Protein AF-A0A7Y4TF46-F1 (afdb_monomer)

Radius of gyration: 17.68 Å; Cα contacts (8 Å, |Δi|>4): 136; chains: 1; bounding box: 36×54×42 Å

Foldseek 3Di:
DDDDDPVNDDPPDDDDDPVVLLVVLLVVQVVQVPDPDADAAECVVPLDQVSVLSSVVSHRHPYYEYQDPVSVVSNVVRTQWYWHPHDDPPDDDIATGGDDDDDDDPDDDPDDDPDDPPD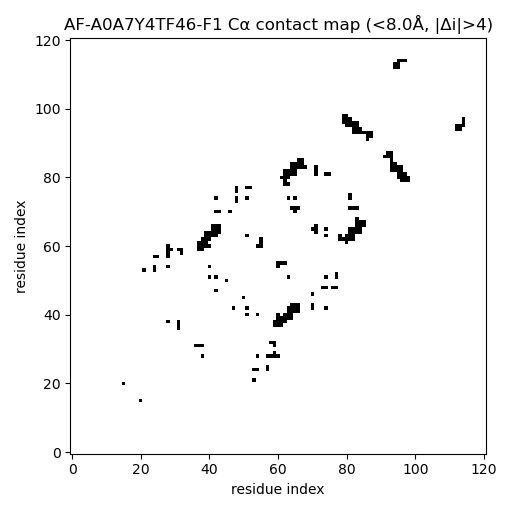DD

Solvent-accessible surface area (backbone atoms only — not comparable to full-atom values): 7805 Å² total; per-residue (Å²): 129,85,86,80,54,81,86,76,53,74,78,91,69,93,82,77,63,62,70,61,48,53,51,52,44,46,52,54,20,58,65,28,63,84,47,98,57,73,39,55,57,57,43,74,79,71,75,42,61,71,60,52,43,51,44,55,71,56,39,43,47,75,37,38,27,18,64,41,69,72,51,41,62,57,43,51,81,70,42,50,41,36,35,31,74,42,79,52,96,72,87,52,76,77,49,52,50,71,61,94,74,91,75,94,72,94,74,85,66,89,91,70,78,75,80,82,85,87,80,86,132

Secondary structure (DSSP, 8-state):
-----GGGSPSS-----HHHHHHHHHHHHHHHSSSSSPB--BGGGT--HHHHHHHHHTSSB--EEESSHHHHHHHTTT-SEEEE-S--SSS---EEEE-S---S-----TT------S---

Sequence (121 aa):
MPTRTRLDVPTPALLVDRAALDRNIARMAAFFATGACRLRPHFKAHKTPEIARRQLAAGSCTGLTCATVGEAEVAAAVCTDILVASGTTAAGAPRTLQGGGTTPDGGVDGLDTFNILDGFN

Structure (mmCIF, N/CA/C/O backbone):
data_AF-A0A7Y4TF46-F1
#
_entry.id   AF-A0A7Y4TF46-F1
#
loop_
_atom_site.group_PDB
_atom_site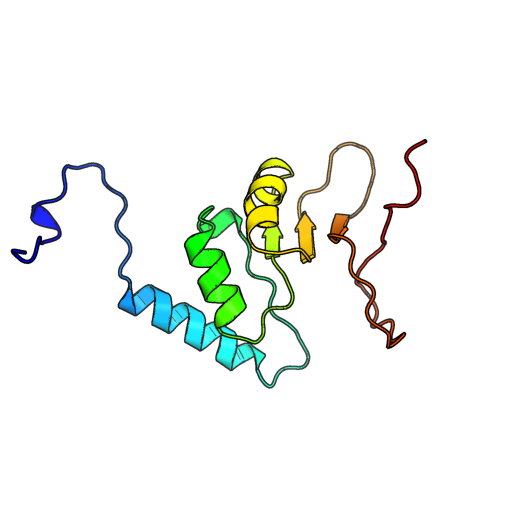.id
_atom_site.type_symbol
_atom_site.label_atom_id
_atom_site.label_alt_id
_atom_site.label_comp_id
_atom_site.label_asym_id
_atom_site.label_entity_id
_atom_site.label_seq_id
_atom_site.pdbx_PDB_ins_code
_atom_site.Cartn_x
_atom_site.Cartn_y
_atom_site.Cartn_z
_atom_site.occupancy
_atom_site.B_iso_or_equiv
_atom_site.auth_seq_id
_atom_site.auth_comp_id
_atom_site.auth_asym_id
_atom_site.auth_atom_id
_atom_site.pdbx_PDB_model_num
ATOM 1 N N . MET A 1 1 ? -5.087 -19.309 -22.590 1.00 51.84 1 MET A N 1
ATOM 2 C CA . MET A 1 1 ? -3.870 -18.467 -22.619 1.00 51.84 1 MET A CA 1
ATOM 3 C C . MET A 1 1 ? -2.743 -19.286 -22.013 1.00 51.84 1 MET A C 1
ATOM 5 O O . MET A 1 1 ? -2.952 -19.774 -20.909 1.00 51.84 1 MET A O 1
ATOM 9 N N . PRO A 1 2 ? -1.626 -19.530 -22.717 1.00 64.25 2 PRO A N 1
ATOM 10 C CA . PRO A 1 2 ? -0.504 -20.264 -22.137 1.00 64.25 2 PRO A CA 1
ATOM 11 C C . PRO A 1 2 ? 0.056 -19.508 -20.924 1.00 64.25 2 PRO A C 1
ATOM 13 O O . PRO A 1 2 ? 0.131 -18.277 -20.932 1.00 64.25 2 PRO A O 1
ATOM 16 N N . THR A 1 3 ? 0.419 -20.242 -19.872 1.00 78.69 3 THR A N 1
ATOM 17 C CA . THR A 1 3 ? 0.998 -19.673 -18.650 1.00 78.69 3 THR A CA 1
ATOM 18 C C . THR A 1 3 ? 2.399 -19.159 -18.954 1.00 78.69 3 THR A C 1
ATOM 20 O O . THR A 1 3 ? 3.327 -19.940 -19.142 1.00 78.69 3 THR A O 1
ATOM 23 N N . ARG A 1 4 ? 2.548 -17.836 -19.017 1.00 84.62 4 ARG A N 1
ATOM 24 C CA . ARG A 1 4 ? 3.842 -17.179 -19.200 1.00 84.62 4 ARG A CA 1
ATOM 25 C C . ARG A 1 4 ? 4.661 -17.287 -17.911 1.00 84.62 4 ARG A C 1
ATOM 27 O O . ARG A 1 4 ? 4.150 -17.008 -16.826 1.00 84.62 4 ARG A O 1
ATOM 34 N N . THR A 1 5 ? 5.918 -17.688 -18.021 1.00 89.75 5 THR A N 1
ATOM 35 C CA . THR A 1 5 ? 6.850 -17.812 -16.897 1.00 89.75 5 THR A CA 1
ATOM 36 C C . THR A 1 5 ? 7.694 -16.548 -16.745 1.00 89.75 5 THR A C 1
ATOM 38 O O . THR A 1 5 ? 7.751 -15.692 -17.630 1.00 89.75 5 THR A O 1
ATOM 41 N N . ARG A 1 6 ? 8.398 -16.419 -15.614 1.00 88.69 6 ARG A N 1
ATOM 42 C CA . ARG A 1 6 ? 9.307 -15.289 -15.370 1.00 88.69 6 ARG A CA 1
ATOM 43 C C . ARG A 1 6 ? 10.420 -15.176 -16.420 1.00 88.69 6 ARG A C 1
ATOM 45 O O . ARG A 1 6 ? 10.859 -14.066 -16.699 1.00 88.69 6 ARG A O 1
ATOM 52 N N . LEU A 1 7 ? 10.864 -16.300 -16.986 1.00 91.44 7 LEU A N 1
ATOM 53 C CA . LEU A 1 7 ? 11.939 -16.339 -17.983 1.00 91.44 7 LEU A CA 1
ATOM 54 C C . LEU A 1 7 ? 11.502 -15.794 -19.345 1.00 91.44 7 LEU A C 1
ATOM 56 O O . LEU A 1 7 ? 12.340 -15.355 -20.122 1.00 91.44 7 LEU A O 1
ATOM 60 N N . ASP A 1 8 ? 10.196 -15.751 -19.604 1.00 93.12 8 ASP A N 1
ATOM 61 C CA . ASP A 1 8 ? 9.659 -15.230 -20.856 1.00 93.12 8 ASP A CA 1
ATOM 62 C C . ASP A 1 8 ? 9.601 -13.695 -20.867 1.00 93.12 8 ASP A C 1
ATOM 64 O O . ASP A 1 8 ? 9.210 -13.101 -21.869 1.00 93.12 8 ASP A O 1
ATOM 68 N N . VAL A 1 9 ? 9.900 -13.016 -19.753 1.00 91.88 9 VAL A N 1
ATOM 69 C CA . VAL A 1 9 ? 9.831 -11.551 -19.645 1.00 91.88 9 VAL A CA 1
ATOM 70 C C . VAL A 1 9 ? 11.149 -10.925 -20.125 1.00 91.88 9 VAL A C 1
ATOM 72 O O . VAL A 1 9 ? 12.191 -11.218 -19.539 1.00 91.88 9 VAL A O 1
ATOM 75 N N . PRO A 1 10 ? 11.128 -10.038 -21.144 1.00 94.19 10 PRO A N 1
ATOM 76 C CA . PRO A 1 10 ? 12.322 -9.323 -21.583 1.00 94.19 10 PRO A CA 1
ATOM 77 C C . PRO A 1 10 ? 12.952 -8.528 -20.439 1.00 94.19 10 PRO A C 1
ATOM 79 O O . PRO A 1 10 ? 12.260 -7.805 -19.725 1.00 94.19 10 PRO A O 1
ATOM 82 N N . THR A 1 11 ? 14.266 -8.652 -20.268 1.00 93.75 11 THR A N 1
ATOM 83 C CA . THR A 1 11 ? 15.022 -7.951 -19.224 1.00 93.75 11 THR A CA 1
ATOM 84 C C . THR A 1 11 ? 15.669 -6.667 -19.760 1.00 93.75 11 THR A C 1
ATOM 86 O O . THR A 1 11 ? 16.147 -6.684 -20.895 1.00 93.75 11 THR A O 1
ATOM 89 N N . PRO A 1 12 ? 15.769 -5.588 -18.955 1.00 92.94 12 PRO A N 1
ATOM 90 C CA . PRO A 1 12 ? 15.433 -5.523 -17.531 1.00 92.94 12 PRO A CA 1
ATOM 91 C C . PRO A 1 12 ? 13.928 -5.355 -17.278 1.00 92.94 12 PRO A C 1
ATOM 93 O O . PRO A 1 12 ? 13.266 -4.530 -17.901 1.00 92.94 12 PRO A O 1
ATOM 96 N N . ALA A 1 13 ? 13.405 -6.115 -16.314 1.00 93.62 13 ALA A N 1
ATOM 97 C CA . ALA A 1 13 ? 12.017 -6.018 -15.875 1.00 93.62 13 ALA A CA 1
ATOM 98 C C . ALA A 1 13 ? 11.920 -6.060 -14.347 1.00 93.62 13 ALA A C 1
ATOM 100 O O . ALA A 1 13 ? 12.574 -6.878 -13.695 1.00 93.62 13 ALA A O 1
ATOM 101 N N . LEU A 1 14 ? 11.066 -5.200 -13.784 1.00 91.50 14 LEU A N 1
ATOM 102 C CA . LEU A 1 14 ? 10.668 -5.254 -12.381 1.00 91.50 14 LEU A CA 1
ATOM 103 C C . LEU A 1 14 ? 9.479 -6.205 -12.245 1.00 91.50 14 LEU A C 1
ATOM 105 O O . LEU A 1 14 ? 8.419 -5.971 -12.823 1.00 91.50 14 LEU A O 1
ATOM 109 N N . LEU A 1 15 ? 9.657 -7.269 -11.470 1.00 93.12 15 LEU A N 1
ATOM 110 C CA . LEU A 1 15 ? 8.619 -8.261 -11.218 1.00 93.12 15 LEU A CA 1
ATOM 111 C C . LEU A 1 15 ? 8.280 -8.291 -9.736 1.00 93.12 15 LEU A C 1
ATOM 113 O O . LEU A 1 15 ? 9.166 -8.248 -8.884 1.00 93.12 15 LEU A O 1
ATOM 117 N N . VAL A 1 16 ? 6.989 -8.395 -9.444 1.00 91.94 16 VAL A N 1
ATOM 118 C CA . VAL A 1 16 ? 6.463 -8.458 -8.083 1.00 91.94 16 VAL A CA 1
ATOM 119 C C . VAL A 1 16 ? 5.773 -9.801 -7.896 1.00 91.94 16 VAL A C 1
ATOM 121 O O . VAL A 1 16 ? 4.877 -10.156 -8.662 1.00 91.94 16 VAL A O 1
ATOM 124 N N . ASP A 1 17 ? 6.175 -10.543 -6.865 1.00 94.56 17 ASP A N 1
ATOM 125 C CA . ASP A 1 17 ? 5.433 -11.720 -6.420 1.00 94.56 17 ASP A CA 1
ATOM 126 C C . ASP A 1 17 ? 4.123 -11.259 -5.775 1.00 94.56 17 ASP A C 1
ATOM 128 O O . ASP A 1 17 ? 4.103 -10.651 -4.699 1.00 94.56 17 ASP A O 1
ATOM 132 N N . ARG A 1 18 ? 3.015 -11.551 -6.460 1.00 93.25 18 ARG A N 1
ATOM 133 C CA . ARG A 1 18 ? 1.689 -11.118 -6.040 1.00 93.25 18 ARG A CA 1
ATOM 134 C C . ARG A 1 18 ? 1.236 -11.773 -4.734 1.00 93.25 18 ARG A C 1
ATOM 136 O O . ARG A 1 18 ? 0.636 -11.093 -3.907 1.00 93.25 18 ARG A O 1
ATOM 143 N N . ALA A 1 19 ? 1.541 -13.051 -4.521 1.00 93.69 19 ALA A N 1
ATOM 144 C CA . ALA A 1 19 ? 1.152 -13.752 -3.299 1.00 93.69 19 ALA A CA 1
ATOM 145 C C . ALA A 1 19 ? 1.944 -13.226 -2.094 1.00 93.69 19 ALA A C 1
ATOM 147 O O . ALA A 1 19 ? 1.389 -13.028 -1.010 1.00 93.69 19 ALA A O 1
ATOM 148 N N . ALA A 1 20 ? 3.236 -12.945 -2.286 1.00 95.62 20 ALA A N 1
ATOM 149 C CA . ALA A 1 20 ? 4.055 -12.322 -1.254 1.00 95.62 20 ALA A CA 1
ATOM 150 C C . ALA A 1 20 ? 3.586 -10.895 -0.928 1.00 95.62 20 ALA A C 1
ATOM 152 O O . ALA A 1 20 ? 3.510 -10.546 0.252 1.00 95.62 20 ALA A O 1
ATOM 153 N N . LEU A 1 21 ? 3.237 -10.099 -1.946 1.00 94.88 21 LEU A N 1
ATOM 154 C CA . LEU A 1 21 ? 2.676 -8.758 -1.775 1.00 94.88 21 LEU A CA 1
ATOM 155 C C . LEU A 1 21 ? 1.395 -8.796 -0.935 1.00 94.88 21 LEU A C 1
ATOM 157 O O . LEU A 1 21 ? 1.322 -8.116 0.089 1.00 94.88 21 LEU A O 1
ATOM 161 N N . ASP A 1 22 ? 0.420 -9.612 -1.335 1.00 94.81 22 ASP A N 1
ATOM 162 C CA . ASP A 1 22 ? -0.887 -9.675 -0.676 1.00 94.81 22 ASP A CA 1
ATOM 163 C C . ASP A 1 22 ? -0.748 -10.155 0.781 1.00 94.81 22 ASP A C 1
ATOM 165 O O . ASP A 1 22 ? -1.340 -9.575 1.692 1.00 94.81 22 ASP A O 1
ATOM 169 N N . ARG A 1 23 ? 0.130 -11.135 1.041 1.00 95.94 23 ARG A N 1
ATOM 170 C CA . ARG A 1 23 ? 0.454 -11.590 2.404 1.00 95.94 23 ARG A CA 1
ATOM 171 C C . ARG A 1 23 ? 1.083 -10.489 3.261 1.00 95.94 23 ARG A C 1
ATOM 173 O O . ARG A 1 23 ? 0.772 -10.389 4.446 1.00 95.94 23 ARG A O 1
ATOM 180 N N . ASN A 1 24 ? 1.979 -9.683 2.695 1.00 95.38 24 ASN A N 1
ATOM 181 C CA . ASN A 1 24 ? 2.621 -8.591 3.429 1.00 95.38 24 ASN A CA 1
ATOM 182 C C . ASN A 1 24 ? 1.618 -7.486 3.772 1.00 95.38 24 ASN A C 1
ATOM 184 O O . ASN A 1 24 ? 1.622 -6.995 4.900 1.00 95.38 24 ASN A O 1
ATOM 188 N N . ILE A 1 25 ? 0.735 -7.143 2.832 1.00 94.38 25 ILE A N 1
ATOM 189 C CA . ILE A 1 25 ? -0.349 -6.184 3.059 1.00 94.38 25 ILE A CA 1
ATOM 190 C C . ILE A 1 25 ? -1.263 -6.681 4.184 1.00 94.38 25 ILE A C 1
ATOM 192 O O . ILE A 1 25 ? -1.477 -5.957 5.155 1.00 94.38 25 ILE A O 1
ATOM 196 N N . ALA A 1 26 ? -1.729 -7.930 4.103 1.00 93.81 26 ALA A N 1
ATOM 197 C CA . ALA A 1 26 ? -2.612 -8.512 5.110 1.00 93.81 26 ALA A CA 1
ATOM 198 C C . ALA A 1 26 ? -1.963 -8.553 6.501 1.00 93.81 26 ALA A C 1
ATOM 200 O O . ALA A 1 26 ? -2.603 -8.215 7.493 1.00 93.81 26 ALA A O 1
ATOM 201 N N . ARG A 1 27 ? -0.673 -8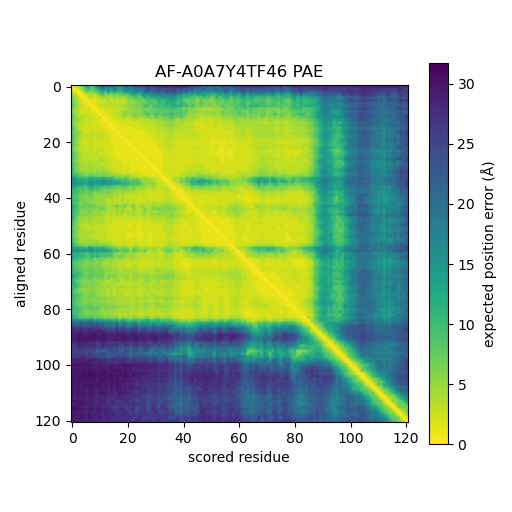.910 6.583 1.00 93.88 27 ARG A N 1
ATOM 202 C CA . ARG A 1 27 ? 0.066 -8.925 7.854 1.00 93.88 27 ARG A CA 1
ATOM 203 C C . ARG A 1 27 ? 0.118 -7.540 8.496 1.00 93.88 27 ARG A C 1
ATOM 205 O O . ARG A 1 27 ? -0.110 -7.428 9.696 1.00 93.88 27 ARG A O 1
ATOM 212 N N . MET A 1 28 ? 0.416 -6.504 7.713 1.00 91.81 28 MET A N 1
ATOM 213 C CA . MET A 1 28 ? 0.480 -5.133 8.225 1.00 91.81 28 MET A CA 1
ATOM 214 C C . MET A 1 28 ? -0.897 -4.625 8.652 1.00 91.81 28 MET A C 1
ATOM 216 O O . MET A 1 28 ? -1.017 -4.044 9.726 1.00 91.81 28 MET A O 1
ATOM 220 N N . ALA A 1 29 ? -1.936 -4.887 7.858 1.00 91.75 29 ALA A N 1
ATOM 221 C CA . ALA A 1 29 ? -3.302 -4.518 8.210 1.00 91.75 29 ALA A CA 1
ATOM 222 C C . ALA A 1 29 ? -3.755 -5.197 9.513 1.00 91.75 29 ALA A C 1
ATOM 224 O O . ALA A 1 29 ? -4.263 -4.524 10.409 1.00 91.75 29 ALA A O 1
ATOM 225 N N . ALA A 1 30 ? -3.501 -6.502 9.659 1.00 91.69 30 ALA A N 1
ATOM 226 C CA . ALA A 1 30 ? -3.848 -7.259 10.860 1.00 91.69 30 ALA A CA 1
ATOM 227 C C . ALA A 1 30 ? -3.099 -6.762 12.104 1.00 91.69 30 ALA A C 1
ATOM 229 O O . ALA A 1 30 ? -3.693 -6.656 13.172 1.00 91.69 30 ALA A O 1
ATOM 230 N N . PHE A 1 31 ? -1.817 -6.409 11.966 1.00 90.44 31 PHE A N 1
ATOM 231 C CA . PHE A 1 31 ? -1.018 -5.888 13.076 1.00 90.44 31 PHE A CA 1
ATOM 232 C C . PHE A 1 31 ? -1.593 -4.586 13.658 1.00 90.44 31 PHE A C 1
ATOM 234 O O . PHE A 1 31 ? -1.592 -4.399 14.871 1.00 90.44 31 PHE A O 1
ATOM 241 N N . PHE A 1 32 ? -2.124 -3.706 12.804 1.00 90.38 32 PHE A N 1
ATOM 242 C CA . PHE A 1 32 ? -2.731 -2.437 13.222 1.00 90.38 32 PHE A CA 1
ATOM 243 C C . PHE A 1 32 ? -4.244 -2.518 13.468 1.00 90.38 32 PHE A C 1
ATOM 245 O O . PHE A 1 32 ? -4.842 -1.522 13.860 1.00 90.38 32 PHE A O 1
ATOM 252 N N . ALA A 1 33 ? -4.876 -3.682 13.279 1.00 87.94 33 ALA A N 1
ATOM 253 C CA . ALA A 1 33 ? -6.322 -3.832 13.457 1.00 87.94 33 ALA A CA 1
ATOM 254 C C . ALA A 1 33 ? -6.765 -3.702 14.925 1.00 87.94 33 ALA A C 1
ATOM 256 O O . ALA A 1 33 ? -7.891 -3.293 15.189 1.00 87.94 33 ALA A O 1
ATOM 257 N N . THR A 1 34 ? -5.893 -4.047 15.878 1.00 84.50 34 THR A N 1
ATOM 258 C CA . THR A 1 34 ? -6.192 -4.035 17.324 1.00 84.50 34 THR A CA 1
ATOM 259 C C . THR A 1 34 ? -5.365 -3.012 18.104 1.00 84.50 34 THR A C 1
ATOM 261 O O . THR A 1 34 ? -5.417 -2.987 19.332 1.00 84.50 34 THR A O 1
ATOM 264 N N . GLY A 1 35 ? -4.540 -2.220 17.417 1.00 79.12 35 GLY A N 1
ATOM 265 C CA . GLY A 1 35 ? -3.668 -1.226 18.038 1.00 79.12 35 GLY A CA 1
ATOM 266 C C . GLY A 1 35 ? -4.353 0.131 18.199 1.00 79.12 35 GLY A C 1
ATOM 267 O O . GLY A 1 35 ? -5.288 0.454 17.476 1.00 79.12 35 GLY A O 1
ATOM 268 N N . ALA A 1 36 ? -3.840 0.960 19.112 1.00 80.12 36 ALA A N 1
ATOM 269 C CA . ALA A 1 36 ? -4.262 2.360 19.234 1.00 80.12 36 ALA A CA 1
ATOM 270 C C . ALA A 1 36 ? -3.750 3.239 18.074 1.00 80.12 36 ALA A C 1
ATOM 272 O O . ALA A 1 36 ? -4.277 4.317 17.820 1.00 80.12 36 ALA A O 1
ATOM 273 N N . CYS A 1 37 ? -2.714 2.786 17.361 1.00 82.75 37 CYS A N 1
ATOM 274 C CA . CYS A 1 37 ? -2.143 3.496 16.221 1.00 82.75 37 CYS A CA 1
ATOM 275 C C . CYS A 1 37 ? -2.787 3.041 14.910 1.00 82.75 37 CYS A C 1
ATOM 277 O O . CYS A 1 37 ? -3.012 1.848 14.702 1.00 82.75 37 CYS A O 1
ATOM 279 N N . ARG A 1 38 ? -3.002 3.985 13.990 1.00 83.00 38 ARG A N 1
ATOM 280 C CA . ARG A 1 38 ? -3.537 3.708 12.651 1.00 83.00 38 ARG A CA 1
ATOM 281 C C . ARG A 1 38 ? -2.419 3.686 11.606 1.00 83.00 38 ARG A C 1
ATOM 283 O O . ARG A 1 38 ? -1.404 4.366 11.749 1.00 83.00 38 ARG A O 1
ATOM 290 N N . LEU A 1 39 ? -2.594 2.888 10.555 1.00 88.06 39 LEU A N 1
ATOM 291 C CA . LEU A 1 39 ? -1.585 2.705 9.512 1.00 88.06 39 LEU A CA 1
ATOM 292 C C . LEU A 1 39 ? -1.710 3.795 8.430 1.00 88.06 39 LEU A C 1
ATOM 294 O O . LEU A 1 39 ? -2.778 3.994 7.860 1.00 88.06 39 LEU A O 1
ATOM 298 N N . ARG A 1 40 ? -0.601 4.457 8.081 1.00 91.00 40 ARG A N 1
ATOM 299 C CA . ARG A 1 40 ? -0.482 5.297 6.872 1.00 91.00 40 ARG A CA 1
ATOM 300 C C . ARG A 1 40 ? 0.666 4.784 5.997 1.00 91.00 40 ARG A C 1
ATOM 302 O O . ARG A 1 40 ? 1.826 5.120 6.255 1.00 91.00 40 ARG A O 1
ATOM 309 N N . PRO A 1 41 ? 0.396 3.933 4.992 1.00 89.25 41 PRO A N 1
ATOM 310 C CA . PRO A 1 41 ? 1.434 3.402 4.118 1.00 89.25 41 PRO A CA 1
ATOM 311 C C . PRO A 1 41 ? 2.138 4.507 3.332 1.00 89.25 41 PRO A C 1
ATOM 313 O O . PRO A 1 41 ? 1.515 5.450 2.845 1.00 89.25 41 PRO A O 1
ATOM 316 N N . HIS A 1 42 ? 3.453 4.373 3.169 1.00 91.81 42 HIS A N 1
ATOM 317 C CA . HIS A 1 42 ? 4.244 5.365 2.456 1.00 91.81 42 HIS A CA 1
ATOM 318 C C . HIS A 1 42 ? 4.324 5.046 0.953 1.00 91.81 42 HIS A C 1
ATOM 320 O O . HIS A 1 42 ? 4.977 4.087 0.536 1.00 91.81 42 HIS A O 1
ATOM 326 N N . PHE A 1 43 ? 3.715 5.900 0.131 1.00 89.75 43 PHE A N 1
ATOM 327 C CA . PHE A 1 43 ? 3.581 5.744 -1.317 1.00 89.75 43 PHE A CA 1
ATOM 328 C C . PHE A 1 43 ? 4.923 5.688 -2.062 1.00 89.75 43 PHE A C 1
ATOM 330 O O . PHE A 1 43 ? 5.031 4.986 -3.070 1.00 89.75 43 PHE A O 1
ATOM 337 N N . LYS A 1 44 ? 5.981 6.329 -1.532 1.00 86.88 44 LYS A N 1
ATOM 338 C CA . LYS A 1 44 ? 7.331 6.332 -2.130 1.00 86.88 44 LYS A CA 1
ATOM 339 C C . LYS A 1 44 ? 7.879 4.932 -2.407 1.00 86.88 44 LYS A C 1
ATOM 341 O O . LYS A 1 44 ? 8.730 4.777 -3.278 1.00 86.88 44 LYS A O 1
ATOM 346 N N . ALA A 1 45 ? 7.423 3.936 -1.642 1.00 83.00 45 ALA A N 1
ATOM 347 C CA . ALA A 1 45 ? 7.931 2.573 -1.699 1.00 83.00 45 ALA A CA 1
ATOM 348 C C . ALA A 1 45 ? 7.618 1.888 -3.034 1.00 83.00 45 ALA A C 1
ATOM 350 O O . ALA A 1 45 ? 8.451 1.151 -3.550 1.00 83.00 45 ALA A O 1
ATOM 351 N N . HIS A 1 46 ? 6.430 2.126 -3.591 1.00 87.69 46 HIS A N 1
ATOM 352 C CA . HIS A 1 46 ? 5.983 1.452 -4.812 1.00 87.69 46 HIS A CA 1
ATOM 353 C C . HIS A 1 46 ? 5.507 2.412 -5.903 1.00 87.69 46 HIS A C 1
ATOM 355 O O . HIS A 1 46 ? 5.448 2.000 -7.059 1.00 87.69 46 HIS A O 1
ATOM 361 N N . LYS A 1 47 ? 5.139 3.660 -5.567 1.00 89.25 47 LYS A N 1
ATOM 362 C CA . LYS A 1 47 ? 4.678 4.704 -6.507 1.00 89.25 47 LYS A CA 1
ATOM 363 C C . LYS A 1 47 ? 3.618 4.213 -7.503 1.00 89.25 47 LYS A C 1
ATOM 365 O O . LYS A 1 47 ? 3.543 4.657 -8.640 1.00 89.25 47 LYS A O 1
ATOM 370 N N . THR A 1 48 ? 2.815 3.247 -7.065 1.00 93.50 48 THR A N 1
ATOM 371 C CA . THR A 1 48 ? 1.886 2.483 -7.904 1.00 93.50 48 THR A CA 1
ATOM 372 C C . THR A 1 48 ? 0.490 2.563 -7.291 1.00 93.50 48 THR A C 1
ATOM 374 O O . THR A 1 48 ? 0.271 1.947 -6.242 1.00 93.50 48 THR A O 1
ATOM 377 N N . PRO A 1 49 ? -0.460 3.276 -7.924 1.00 93.19 49 PRO A N 1
ATOM 378 C CA . PRO A 1 49 ? -1.825 3.444 -7.422 1.00 93.19 49 PRO A CA 1
ATOM 379 C C . PRO A 1 49 ? -2.556 2.130 -7.120 1.00 93.19 49 PRO A C 1
ATOM 381 O O . PRO A 1 49 ? -3.282 2.039 -6.134 1.00 93.19 49 PRO A O 1
ATOM 384 N N . GLU A 1 50 ? -2.345 1.081 -7.921 1.00 94.12 50 GLU A N 1
ATOM 385 C CA . GLU A 1 50 ? -2.998 -0.214 -7.689 1.00 94.12 50 GLU A CA 1
ATOM 386 C C . GLU A 1 50 ? -2.576 -0.857 -6.360 1.00 94.12 50 GLU A C 1
ATOM 388 O O . GLU A 1 50 ? -3.420 -1.374 -5.630 1.00 94.12 50 GLU A O 1
ATOM 393 N N . ILE A 1 51 ? -1.291 -0.786 -6.005 1.00 93.19 51 ILE A N 1
ATOM 394 C CA . ILE A 1 51 ? -0.793 -1.329 -4.734 1.00 93.19 51 ILE A CA 1
ATOM 395 C C . ILE A 1 51 ? -1.328 -0.503 -3.558 1.00 93.19 51 ILE A C 1
ATOM 397 O O . ILE A 1 51 ? -1.753 -1.083 -2.560 1.00 93.19 51 ILE A O 1
ATOM 401 N N . ALA A 1 52 ? -1.400 0.824 -3.702 1.00 92.88 52 ALA A N 1
ATOM 402 C CA . ALA A 1 52 ? -2.013 1.690 -2.694 1.00 92.88 52 ALA A CA 1
ATOM 403 C C . ALA A 1 52 ? -3.494 1.344 -2.470 1.00 92.88 52 ALA A C 1
ATOM 405 O O . ALA A 1 52 ? -3.915 1.195 -1.326 1.00 92.88 52 ALA A O 1
ATOM 406 N N . ARG A 1 53 ? -4.274 1.117 -3.539 1.00 94.38 53 ARG A N 1
ATOM 407 C CA . ARG A 1 53 ? -5.669 0.650 -3.415 1.00 94.38 53 ARG A CA 1
ATOM 408 C C . ARG A 1 53 ? -5.765 -0.658 -2.637 1.00 94.38 53 ARG A C 1
ATOM 410 O O . ARG A 1 53 ? -6.659 -0.798 -1.812 1.00 94.38 53 ARG A O 1
ATOM 417 N N . ARG A 1 54 ? -4.841 -1.600 -2.856 1.00 94.50 54 ARG A N 1
ATOM 418 C CA . ARG A 1 54 ? -4.807 -2.863 -2.095 1.00 94.50 54 ARG A CA 1
ATOM 419 C C . ARG A 1 54 ? -4.529 -2.654 -0.617 1.00 94.50 54 ARG A C 1
ATOM 421 O O . ARG A 1 54 ? -5.156 -3.312 0.201 1.00 94.50 54 ARG A O 1
ATOM 428 N N . GLN A 1 55 ? -3.622 -1.744 -0.279 1.00 93.31 55 GLN A N 1
ATOM 429 C CA . GLN A 1 55 ? -3.327 -1.410 1.114 1.00 93.31 55 GLN A CA 1
ATOM 430 C C . GLN A 1 55 ? -4.531 -0.761 1.800 1.00 93.31 55 GLN A C 1
ATOM 432 O O . GLN A 1 55 ? -4.911 -1.188 2.885 1.00 93.31 55 GLN A O 1
ATOM 437 N N . LEU A 1 56 ? -5.172 0.207 1.139 1.00 92.00 56 LEU A N 1
ATOM 438 C CA . LEU A 1 56 ? -6.373 0.869 1.651 1.00 92.00 56 LEU A CA 1
ATOM 439 C C . LEU A 1 56 ? -7.532 -0.124 1.829 1.00 92.00 56 LEU A C 1
ATOM 441 O O . LEU A 1 56 ? -8.205 -0.109 2.855 1.00 92.00 56 LEU A O 1
ATOM 445 N N . ALA A 1 57 ? -7.721 -1.035 0.869 1.00 93.06 57 ALA A N 1
ATOM 446 C CA . ALA A 1 57 ? -8.772 -2.052 0.916 1.00 93.06 57 ALA A CA 1
ATOM 447 C C . ALA A 1 57 ? -8.535 -3.150 1.968 1.00 93.06 57 ALA A C 1
ATOM 449 O O . ALA A 1 57 ? -9.489 -3.803 2.380 1.00 93.06 57 ALA A O 1
ATOM 450 N N . ALA A 1 58 ? -7.292 -3.369 2.412 1.00 88.69 58 ALA A N 1
ATOM 451 C CA . ALA A 1 58 ? -6.967 -4.390 3.411 1.00 88.69 58 ALA A CA 1
ATOM 452 C C . ALA A 1 58 ? -7.438 -4.043 4.834 1.00 88.69 58 ALA A C 1
ATOM 454 O O . ALA A 1 58 ? -7.379 -4.897 5.717 1.00 88.69 58 ALA A O 1
ATOM 455 N N . GLY A 1 59 ? -7.918 -2.816 5.056 1.00 74.44 59 GLY A N 1
ATOM 456 C CA . GLY A 1 59 ? -8.333 -2.334 6.368 1.00 74.44 59 GLY A CA 1
ATOM 457 C C . GLY A 1 59 ? -7.157 -1.809 7.195 1.00 74.44 59 GLY A C 1
ATOM 458 O O . GLY A 1 59 ? -5.990 -1.977 6.847 1.00 74.44 59 GLY A O 1
ATOM 459 N N . SER A 1 60 ? -7.474 -1.096 8.275 1.00 82.19 60 SER A N 1
ATOM 460 C CA . SER A 1 60 ? -6.515 -0.468 9.207 1.00 82.19 60 SER A CA 1
ATOM 461 C C . SER A 1 60 ? -5.737 0.746 8.680 1.00 82.19 60 SER A C 1
ATOM 463 O O . SER A 1 60 ? -5.058 1.409 9.468 1.00 82.19 60 SER A O 1
ATOM 465 N N . CYS A 1 61 ? -5.859 1.086 7.392 1.00 85.62 61 CYS A N 1
ATOM 466 C CA . CYS A 1 61 ? -5.267 2.301 6.835 1.00 85.62 61 CYS A CA 1
ATOM 467 C C . CYS A 1 61 ? -6.175 3.527 7.028 1.00 85.62 61 CYS A C 1
ATOM 469 O O . CYS A 1 61 ? -7.374 3.451 6.771 1.00 85.62 61 CYS A O 1
ATOM 471 N N . THR A 1 62 ? -5.607 4.663 7.433 1.00 85.88 62 THR A N 1
ATOM 472 C CA . THR A 1 62 ? -6.302 5.969 7.468 1.00 85.88 62 THR A CA 1
ATOM 473 C C . THR A 1 62 ? -6.097 6.805 6.223 1.00 85.88 62 THR A C 1
ATOM 475 O O . THR A 1 62 ? -6.948 7.615 5.890 1.00 85.88 62 THR A O 1
ATOM 478 N N . GLY A 1 63 ? -4.975 6.607 5.542 1.00 89.69 63 GLY A N 1
ATOM 479 C CA . GLY A 1 63 ? -4.563 7.436 4.423 1.00 89.69 63 GLY A CA 1
ATOM 480 C C . GLY A 1 63 ? -3.213 6.994 3.877 1.00 89.69 63 GLY A C 1
ATOM 481 O O . GLY A 1 63 ? -2.724 5.914 4.220 1.00 89.69 63 GLY A O 1
ATOM 482 N N . LEU A 1 64 ? -2.592 7.830 3.049 1.00 91.00 64 LEU A N 1
ATOM 483 C CA . LEU A 1 64 ? -1.271 7.577 2.467 1.00 91.00 64 LEU A CA 1
ATOM 484 C C . LEU A 1 64 ? -0.264 8.650 2.876 1.00 91.00 64 LEU A C 1
ATOM 486 O O . LEU A 1 64 ? -0.614 9.807 3.079 1.00 91.00 64 LEU A O 1
ATOM 490 N N . THR A 1 65 ? 1.010 8.276 2.932 1.00 91.69 65 THR A N 1
ATOM 491 C CA . THR A 1 65 ? 2.116 9.216 3.147 1.00 91.69 65 THR A CA 1
ATOM 492 C C . THR A 1 65 ? 2.959 9.332 1.880 1.00 91.69 65 THR A C 1
ATOM 494 O O . THR A 1 65 ? 3.412 8.328 1.330 1.00 91.69 65 THR A O 1
ATOM 497 N N . CYS A 1 66 ? 3.222 10.545 1.413 1.00 90.00 66 CYS A N 1
ATOM 498 C CA . CYS A 1 66 ? 4.023 10.841 0.226 1.00 90.00 66 CYS A CA 1
ATOM 499 C C . CYS A 1 66 ? 5.281 11.626 0.606 1.00 90.00 66 CYS A C 1
ATOM 501 O O . CYS A 1 66 ? 5.295 12.368 1.585 1.00 90.00 66 CYS A O 1
ATOM 503 N N . ALA A 1 67 ? 6.359 11.450 -0.153 1.00 87.00 67 ALA A N 1
ATOM 504 C CA . ALA A 1 67 ? 7.610 12.172 0.068 1.00 87.00 67 ALA A CA 1
ATOM 505 C C . ALA A 1 67 ? 7.643 13.491 -0.710 1.00 87.00 67 ALA A C 1
ATOM 507 O O . ALA A 1 67 ? 8.382 14.395 -0.341 1.00 87.00 67 ALA A O 1
ATOM 508 N N . THR A 1 68 ? 6.869 13.621 -1.785 1.00 85.31 68 THR A N 1
ATOM 509 C CA . THR A 1 68 ? 6.834 14.822 -2.627 1.00 85.31 68 THR A CA 1
ATOM 510 C C . THR A 1 68 ? 5.402 15.182 -3.000 1.00 85.31 68 THR A C 1
ATOM 512 O O . THR A 1 68 ? 4.496 14.353 -2.907 1.00 85.31 68 THR A O 1
ATOM 515 N N . VAL A 1 69 ? 5.201 16.420 -3.459 1.00 86.69 69 VAL A N 1
ATOM 516 C CA . VAL A 1 69 ? 3.904 16.875 -3.982 1.00 86.69 69 VAL A CA 1
ATOM 517 C C . VAL A 1 69 ? 3.500 16.068 -5.218 1.00 86.69 69 VAL A C 1
ATOM 519 O O . VAL A 1 69 ? 2.370 15.607 -5.285 1.00 86.69 69 VAL A O 1
ATOM 522 N N . GLY A 1 70 ? 4.434 15.777 -6.131 1.00 86.06 70 GLY A N 1
ATOM 523 C CA . GLY A 1 70 ? 4.133 14.954 -7.311 1.00 86.06 70 GLY A CA 1
ATOM 524 C C . GLY A 1 70 ? 3.705 13.519 -6.969 1.00 86.06 70 GLY A C 1
ATOM 525 O O . GLY A 1 70 ? 2.854 12.944 -7.638 1.00 86.06 70 GLY A O 1
ATOM 526 N N . GLU A 1 71 ? 4.237 12.929 -5.892 1.00 87.25 71 GLU A N 1
ATOM 527 C CA . GLU A 1 71 ? 3.722 11.649 -5.384 1.00 87.25 71 GLU A CA 1
ATOM 528 C C . GLU A 1 71 ? 2.295 11.785 -4.837 1.00 87.25 71 GLU A C 1
ATOM 530 O O . GLU A 1 71 ? 1.468 10.903 -5.068 1.00 87.25 71 GLU A O 1
ATOM 535 N N . ALA A 1 72 ? 2.004 12.888 -4.143 1.00 87.19 72 ALA A N 1
ATOM 536 C CA . ALA A 1 72 ? 0.682 13.163 -3.593 1.00 87.19 72 ALA A CA 1
ATOM 537 C C . ALA A 1 72 ? -0.370 13.378 -4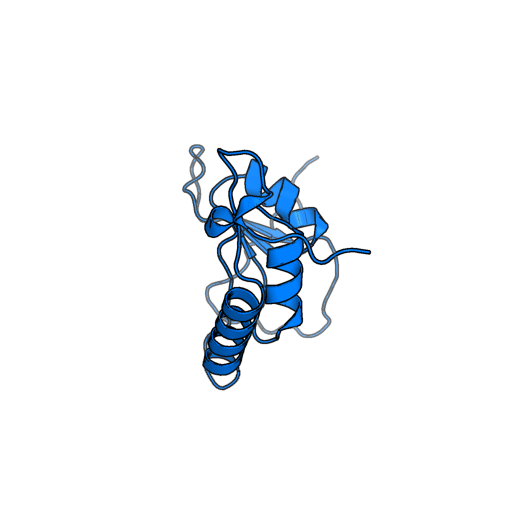.690 1.00 87.19 72 ALA A C 1
ATOM 539 O O . ALA A 1 72 ? -1.471 12.849 -4.575 1.00 87.19 72 ALA A O 1
ATOM 540 N N . GLU A 1 73 ? -0.024 14.064 -5.780 1.00 89.69 73 GLU A N 1
ATOM 541 C CA . GLU A 1 73 ? -0.898 14.236 -6.950 1.00 89.69 73 GLU A CA 1
ATOM 542 C C . GLU A 1 73 ? -1.316 12.887 -7.548 1.00 89.69 73 GLU A C 1
ATOM 544 O O . GLU A 1 73 ? -2.487 12.661 -7.848 1.00 89.69 73 GLU A O 1
ATOM 549 N N . VAL A 1 74 ? -0.377 11.945 -7.660 1.00 90.75 74 VAL A N 1
ATOM 550 C CA . VAL A 1 74 ? -0.674 10.589 -8.144 1.00 90.75 74 VAL A CA 1
ATOM 551 C C . VAL A 1 74 ? -1.494 9.799 -7.117 1.00 90.75 74 VAL A C 1
ATOM 553 O O . VAL A 1 74 ? -2.422 9.073 -7.483 1.00 90.75 74 VA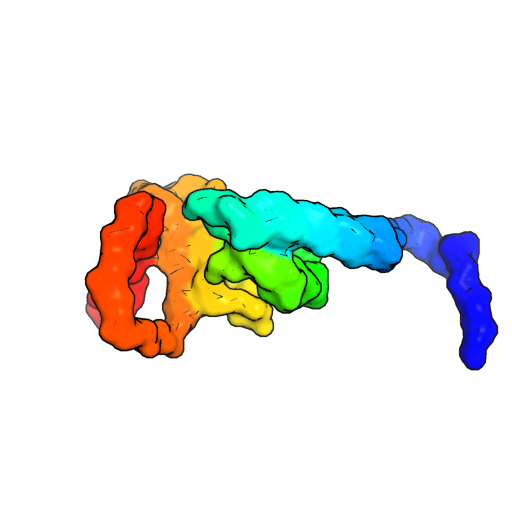L A O 1
ATOM 556 N N . ALA A 1 75 ? -1.173 9.927 -5.829 1.00 89.06 75 ALA A N 1
ATOM 557 C CA . ALA A 1 75 ? -1.899 9.261 -4.751 1.00 89.06 75 ALA A CA 1
ATOM 558 C C . ALA A 1 75 ? -3.341 9.785 -4.592 1.00 89.06 75 ALA A C 1
ATOM 560 O O . ALA A 1 75 ? -4.218 9.020 -4.181 1.00 89.06 75 ALA A O 1
ATOM 561 N N . ALA A 1 76 ? -3.620 11.031 -4.987 1.00 90.75 76 ALA A N 1
ATOM 562 C CA . ALA A 1 76 ? -4.952 11.637 -4.925 1.00 90.75 76 ALA A CA 1
ATOM 563 C C . ALA A 1 76 ? -5.992 10.891 -5.781 1.00 90.75 76 ALA A C 1
ATOM 565 O O . ALA A 1 76 ? -7.185 10.924 -5.490 1.00 90.75 76 ALA A O 1
ATOM 566 N N . ALA A 1 77 ? -5.555 10.130 -6.791 1.00 91.69 77 ALA A N 1
ATOM 567 C CA . ALA A 1 77 ? -6.437 9.283 -7.597 1.00 91.69 77 ALA A CA 1
ATOM 568 C C . ALA A 1 77 ? -6.995 8.057 -6.841 1.00 91.69 77 ALA A C 1
ATOM 570 O O . ALA A 1 77 ? -7.844 7.327 -7.372 1.00 91.69 77 ALA A O 1
ATOM 571 N N . VAL A 1 78 ? -6.473 7.756 -5.646 1.00 91.69 78 VAL A N 1
ATOM 572 C CA . VAL A 1 78 ? -6.831 6.552 -4.875 1.00 91.69 78 VAL A CA 1
ATOM 573 C C . VAL A 1 78 ? -7.128 6.813 -3.406 1.00 91.69 78 VAL A C 1
ATOM 575 O O . VAL A 1 78 ? -7.691 5.937 -2.755 1.00 91.69 78 VAL A O 1
ATOM 578 N N . CYS A 1 79 ? -6.740 7.972 -2.880 1.00 90.62 79 CYS A N 1
ATOM 579 C CA . CYS A 1 79 ? -6.894 8.328 -1.480 1.00 90.62 79 CYS A CA 1
ATOM 580 C C . CYS A 1 79 ? -7.133 9.830 -1.351 1.00 90.62 79 CYS A C 1
ATOM 582 O O . CYS A 1 79 ? -6.465 10.617 -2.014 1.00 90.62 79 CYS A O 1
ATOM 584 N N . THR A 1 80 ? -8.060 10.222 -0.483 1.00 89.31 80 THR A N 1
ATOM 585 C CA . THR A 1 80 ? -8.339 11.631 -0.190 1.00 89.31 80 THR A CA 1
ATOM 586 C C . THR A 1 80 ? -7.569 12.156 1.012 1.00 89.31 80 THR A C 1
ATOM 588 O O . THR A 1 80 ? -7.513 13.366 1.161 1.00 89.31 80 THR A O 1
ATOM 591 N N . ASP A 1 81 ? -6.995 11.286 1.848 1.00 90.00 81 ASP A N 1
ATOM 592 C CA . ASP A 1 81 ? -6.237 11.653 3.046 1.00 90.00 81 ASP A CA 1
ATOM 593 C C . ASP A 1 81 ? -4.743 11.361 2.829 1.00 90.00 81 ASP A C 1
ATOM 595 O O . ASP A 1 81 ? -4.279 10.221 2.965 1.00 90.00 81 ASP A O 1
ATOM 599 N N . ILE A 1 82 ? -3.991 12.392 2.430 1.00 89.69 82 ILE A N 1
ATOM 600 C CA . ILE A 1 82 ? -2.577 12.267 2.056 1.00 89.69 82 ILE A CA 1
ATOM 601 C C . ILE A 1 82 ? -1.704 13.188 2.903 1.00 89.69 82 ILE A C 1
ATOM 603 O O . ILE A 1 82 ? -1.847 14.408 2.869 1.00 89.69 82 ILE A O 1
ATOM 607 N N . LEU A 1 83 ? -0.727 12.602 3.592 1.00 89.44 83 LEU A N 1
ATOM 608 C CA . LEU A 1 83 ? 0.308 13.310 4.340 1.00 89.44 83 LEU A CA 1
ATOM 609 C C . LEU A 1 83 ? 1.567 13.482 3.480 1.00 89.44 83 LEU A C 1
ATOM 611 O O . LEU A 1 83 ? 2.143 12.490 3.039 1.00 89.44 83 LEU A O 1
ATOM 615 N N . VAL A 1 84 ? 2.058 14.707 3.287 1.00 88.31 84 VAL A N 1
ATOM 616 C CA . VAL A 1 84 ? 3.361 14.948 2.638 1.00 88.31 84 VAL A CA 1
ATOM 617 C C . VAL A 1 84 ? 4.441 15.104 3.710 1.00 88.31 84 VAL A C 1
ATOM 619 O O . VAL A 1 84 ? 4.493 16.109 4.415 1.00 88.31 84 VAL A O 1
ATOM 622 N N . ALA A 1 85 ? 5.305 14.095 3.834 1.00 79.62 85 ALA A N 1
ATOM 623 C CA . ALA A 1 85 ? 6.301 13.952 4.900 1.00 79.62 85 ALA A CA 1
ATOM 624 C C . ALA A 1 85 ? 7.718 14.401 4.488 1.00 79.62 85 ALA A C 1
ATOM 626 O O . ALA A 1 85 ? 8.715 13.817 4.915 1.00 79.62 85 ALA A O 1
ATOM 627 N N . SER A 1 86 ? 7.824 15.433 3.651 1.00 67.38 86 SER A N 1
ATOM 628 C CA . SER A 1 86 ? 9.077 16.160 3.430 1.00 67.38 86 SER A CA 1
ATOM 629 C C . SER A 1 86 ? 8.899 17.613 3.841 1.00 67.38 86 SER A C 1
ATOM 631 O O . SER A 1 86 ? 7.838 18.199 3.635 1.00 67.38 86 SER A O 1
ATOM 633 N N . GLY A 1 87 ? 9.934 18.184 4.462 1.00 54.88 87 GLY A N 1
ATOM 634 C CA . GLY A 1 87 ? 9.954 19.600 4.801 1.00 54.88 87 GLY A CA 1
ATOM 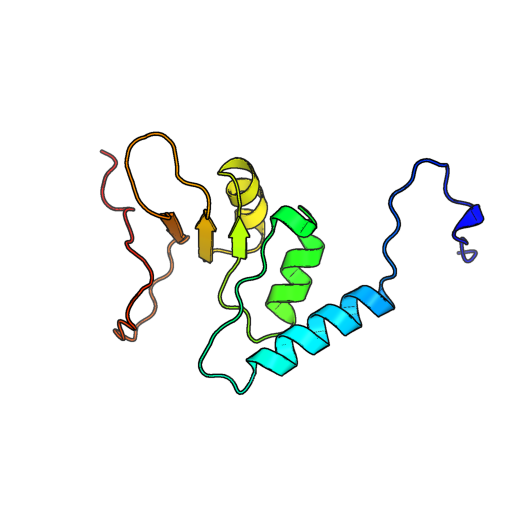635 C C . GLY A 1 87 ? 9.868 20.405 3.514 1.00 54.88 87 GLY A C 1
ATOM 636 O O . GLY A 1 87 ? 10.859 20.542 2.798 1.00 54.88 87 GLY A O 1
ATOM 637 N N . THR A 1 88 ? 8.679 20.899 3.186 1.00 51.66 88 THR A N 1
ATOM 638 C CA . THR A 1 88 ? 8.493 21.780 2.042 1.00 51.66 88 THR A CA 1
ATOM 639 C C . THR A 1 88 ? 9.346 23.013 2.288 1.00 51.66 88 THR A C 1
ATOM 641 O O . THR A 1 88 ? 9.117 23.742 3.251 1.00 51.66 88 THR A O 1
ATOM 644 N N . THR A 1 89 ? 10.385 23.207 1.472 1.00 41.03 89 THR A N 1
ATOM 645 C CA . THR A 1 89 ? 11.294 24.357 1.553 1.00 41.03 89 THR A CA 1
ATOM 646 C C . THR A 1 89 ? 10.562 25.615 1.086 1.00 41.03 89 THR A C 1
ATOM 648 O O . THR A 1 89 ? 10.737 26.098 -0.022 1.00 41.03 89 THR A O 1
ATOM 651 N N . ALA A 1 90 ? 9.668 26.077 1.947 1.00 40.78 90 ALA A N 1
ATOM 652 C CA . ALA A 1 90 ? 9.080 27.397 2.066 1.00 40.78 90 ALA A CA 1
ATOM 653 C C . ALA A 1 90 ? 8.412 27.377 3.451 1.00 40.78 90 ALA A C 1
ATOM 655 O O . ALA A 1 90 ? 7.213 27.158 3.553 1.00 40.78 90 ALA A O 1
ATOM 656 N N . ALA A 1 91 ? 9.237 27.425 4.505 1.00 43.59 91 ALA A N 1
ATOM 657 C CA . ALA A 1 91 ? 8.852 27.555 5.915 1.00 43.59 91 ALA A CA 1
ATOM 658 C C . ALA A 1 91 ? 7.527 26.868 6.337 1.00 43.59 91 ALA A C 1
ATOM 660 O O . ALA A 1 91 ? 6.478 27.503 6.347 1.00 43.59 91 ALA A O 1
ATOM 661 N N . GLY A 1 92 ? 7.549 25.599 6.762 1.00 40.38 92 GLY A N 1
ATOM 662 C CA . GLY A 1 92 ? 6.380 25.037 7.453 1.00 40.38 92 GLY A CA 1
ATOM 663 C C . GLY A 1 92 ? 6.315 23.516 7.523 1.00 40.38 92 GLY A C 1
ATOM 664 O O . GLY A 1 92 ? 6.769 22.821 6.622 1.00 40.38 92 GLY A O 1
ATOM 665 N N . ALA A 1 93 ? 5.745 23.049 8.631 1.00 44.81 93 ALA A N 1
ATOM 666 C CA . ALA A 1 93 ? 5.466 21.682 9.067 1.00 44.81 93 ALA A CA 1
ATOM 667 C C . ALA A 1 93 ? 4.813 20.743 8.014 1.00 44.81 93 ALA A C 1
ATOM 669 O O . ALA A 1 93 ? 4.318 21.215 6.989 1.00 44.81 93 ALA A O 1
ATOM 670 N N . PRO A 1 94 ? 4.785 19.413 8.269 1.00 45.69 94 PRO A N 1
ATOM 671 C CA . PRO A 1 94 ? 4.059 18.435 7.449 1.00 45.69 94 PRO A CA 1
ATOM 672 C C . PRO A 1 94 ? 2.640 18.898 7.080 1.00 45.69 94 PRO A C 1
ATOM 674 O O . PRO A 1 94 ? 1.881 19.340 7.941 1.00 45.69 94 PRO A O 1
ATOM 677 N N . ARG A 1 95 ? 2.282 18.780 5.794 1.00 53.34 95 ARG A N 1
ATOM 678 C CA . ARG A 1 95 ? 0.981 19.206 5.246 1.00 53.34 95 ARG A CA 1
ATOM 679 C C . ARG A 1 95 ? 0.115 17.997 4.901 1.00 53.34 95 ARG A C 1
ATOM 681 O O . ARG A 1 95 ? 0.600 17.057 4.269 1.00 53.34 95 ARG A O 1
ATOM 688 N N . THR A 1 96 ? -1.156 18.045 5.295 1.00 54.09 96 THR A N 1
ATOM 689 C CA . THR A 1 96 ? -2.177 17.050 4.930 1.00 54.09 96 THR A CA 1
ATOM 690 C C . THR A 1 96 ? -3.056 17.631 3.827 1.00 54.09 96 THR A C 1
ATOM 692 O O . THR A 1 96 ? -3.530 18.756 3.957 1.00 54.09 96 THR A O 1
ATOM 695 N N . LEU A 1 97 ? -3.257 16.890 2.740 1.00 53.56 97 LEU A N 1
ATOM 696 C CA . LEU A 1 97 ? -4.226 17.220 1.697 1.00 53.56 97 LEU A CA 1
ATOM 697 C C . LEU A 1 97 ? -5.489 16.394 1.961 1.00 53.56 97 LEU A C 1
ATOM 699 O O . LEU A 1 97 ? -5.409 15.167 1.925 1.00 53.56 97 LEU A O 1
ATOM 703 N N . GLN A 1 98 ? -6.619 17.056 2.238 1.00 49.31 98 GLN A N 1
ATOM 704 C CA . GLN A 1 98 ? -7.947 16.437 2.303 1.00 49.31 98 GLN A CA 1
ATOM 705 C C . GLN A 1 98 ? -8.793 16.860 1.096 1.00 49.31 98 GLN A C 1
ATOM 707 O O . GLN A 1 98 ? -8.993 18.046 0.852 1.00 49.31 98 GLN A O 1
ATOM 712 N N . GLY A 1 99 ? -9.313 15.888 0.342 1.00 39.00 99 GLY A N 1
ATOM 713 C CA . GLY A 1 99 ? -10.372 16.122 -0.647 1.00 39.00 99 GLY A CA 1
ATOM 714 C C . GLY A 1 99 ? -11.730 16.260 0.047 1.00 39.00 99 GLY A C 1
ATOM 715 O O . GLY A 1 99 ? -12.100 15.378 0.817 1.00 39.00 99 GLY A O 1
ATOM 716 N N . GLY A 1 100 ? -12.445 17.362 -0.204 1.00 34.53 100 GLY A N 1
ATOM 717 C CA . GLY A 1 100 ? -13.658 17.769 0.515 1.00 34.53 100 GLY A CA 1
ATOM 718 C C . GLY A 1 100 ? -14.698 16.662 0.737 1.00 34.53 100 GLY A C 1
ATOM 719 O O . GLY A 1 100 ? -15.2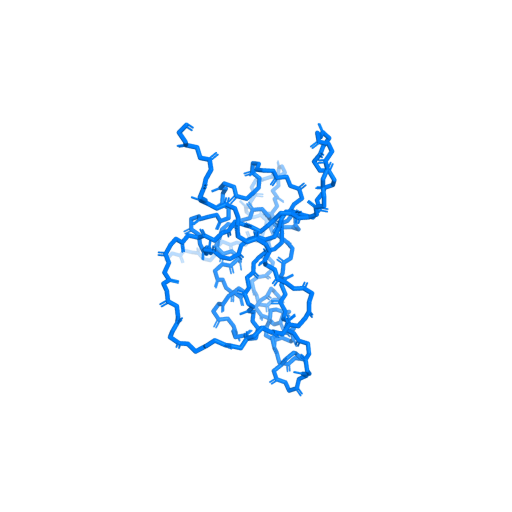93 16.147 -0.208 1.00 34.53 100 GLY A O 1
ATOM 720 N N . GLY A 1 101 ? -14.940 16.351 2.010 1.00 31.17 101 GLY A N 1
ATOM 721 C CA . GLY A 1 101 ? -16.011 15.486 2.498 1.00 31.17 101 GLY A CA 1
ATOM 722 C C . GLY A 1 101 ? -16.123 15.640 4.014 1.00 31.17 101 GLY A C 1
ATOM 723 O O . GLY A 1 101 ? -15.200 15.295 4.744 1.00 31.17 101 GLY A O 1
ATOM 724 N N . THR A 1 102 ? -17.222 16.222 4.484 1.00 31.86 102 THR A N 1
ATOM 725 C CA . THR A 1 102 ? -17.499 16.482 5.901 1.00 31.86 102 THR A CA 1
ATOM 726 C C . THR A 1 102 ? -17.873 15.185 6.627 1.00 31.86 102 THR A C 1
ATOM 728 O O . THR A 1 102 ? -18.791 14.481 6.209 1.00 31.86 102 THR A O 1
ATOM 731 N N . THR A 1 103 ? -17.197 14.866 7.735 1.00 35.12 103 THR A N 1
ATOM 732 C CA . THR A 1 103 ? -17.662 13.850 8.699 1.00 35.12 103 THR A CA 1
ATOM 733 C C . THR A 1 103 ? -18.387 14.531 9.871 1.00 35.12 103 THR A C 1
ATOM 735 O O . THR A 1 103 ? -17.890 15.560 10.330 1.00 35.12 103 THR A O 1
ATOM 738 N N . PRO A 1 104 ? -19.521 14.003 10.384 1.00 35.84 104 PRO A N 1
ATOM 739 C CA . PRO A 1 104 ? -20.345 14.701 11.384 1.00 35.84 104 PRO A CA 1
ATOM 740 C C . PRO A 1 104 ? -19.843 14.678 12.837 1.00 35.84 104 PRO A C 1
ATOM 742 O O . PRO A 1 104 ? -20.459 15.322 13.681 1.00 35.84 104 PRO A O 1
ATOM 745 N N . ASP A 1 105 ? -18.747 13.990 13.161 1.00 34.00 105 ASP A N 1
ATOM 746 C CA . ASP A 1 105 ? -18.419 13.693 14.561 1.00 34.00 105 ASP A CA 1
ATOM 747 C C . ASP A 1 105 ? -17.115 14.388 14.986 1.00 34.00 105 ASP A C 1
ATOM 749 O O . ASP A 1 105 ? -16.011 13.938 14.683 1.00 34.00 105 ASP A O 1
ATOM 753 N N . GLY A 1 106 ? -17.259 15.532 15.665 1.00 35.12 106 GLY A N 1
ATOM 754 C CA . GLY A 1 106 ? -16.190 16.449 16.086 1.00 35.12 106 GLY A CA 1
ATOM 755 C C . GLY A 1 106 ? -15.257 15.936 17.191 1.00 35.12 106 GLY A C 1
ATOM 756 O O . GLY A 1 106 ? -15.167 16.550 18.253 1.00 35.12 106 GLY A O 1
ATOM 757 N N . GLY A 1 107 ? -14.531 14.847 16.943 1.00 30.55 107 GLY A N 1
ATOM 758 C CA . GLY A 1 107 ? -13.416 14.394 17.780 1.00 30.55 107 GLY A CA 1
ATOM 759 C C . GLY A 1 107 ? -12.067 14.860 17.226 1.00 30.55 107 GLY A C 1
ATOM 760 O O . GLY A 1 107 ? -11.652 14.409 16.163 1.00 30.55 107 GLY A O 1
ATOM 761 N N . VAL A 1 108 ? -11.377 15.750 17.945 1.00 38.94 108 VAL A N 1
ATOM 762 C CA . VAL A 1 108 ? -9.984 16.138 17.666 1.00 38.94 108 VAL A CA 1
ATOM 763 C C . VAL A 1 108 ? -9.038 15.243 18.468 1.00 38.94 108 VAL A C 1
ATOM 765 O O . VAL A 1 108 ? -8.789 15.504 19.642 1.00 38.94 108 VAL A O 1
ATOM 768 N N . ASP A 1 109 ? -8.512 14.181 17.853 1.00 31.12 109 ASP A N 1
ATOM 769 C CA . ASP A 1 109 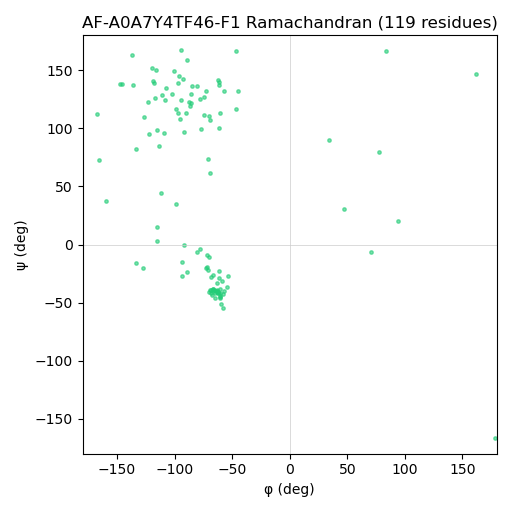? -7.411 13.418 18.451 1.00 31.12 109 ASP A CA 1
ATOM 770 C C . ASP A 1 109 ? -6.069 14.038 18.048 1.00 31.12 109 ASP A C 1
ATOM 772 O O . ASP A 1 109 ? -5.767 14.270 16.877 1.00 31.12 109 ASP A O 1
ATOM 776 N N . GLY A 1 110 ? -5.308 14.396 19.081 1.00 34.47 110 GLY A N 1
ATOM 777 C CA . GLY A 1 110 ? -4.136 15.252 19.012 1.00 34.47 110 GLY A CA 1
ATOM 778 C C . GLY A 1 110 ? -3.013 14.695 18.142 1.00 34.47 110 GLY A C 1
ATOM 779 O O . GLY A 1 110 ? -2.620 13.540 18.275 1.00 34.47 110 GLY A O 1
ATOM 780 N N . LEU A 1 111 ? -2.450 15.619 17.356 1.00 36.75 111 LEU A N 1
ATOM 781 C CA . LEU A 1 111 ? -1.364 15.502 16.373 1.00 36.75 111 LEU A CA 1
ATOM 782 C C . LEU A 1 111 ? -1.761 15.269 14.913 1.00 36.75 111 LEU A C 1
ATOM 784 O O . LEU A 1 111 ? -0.886 14.895 14.154 1.00 36.75 111 LEU A O 1
ATOM 788 N N . ASP A 1 112 ? -2.976 15.564 14.451 1.00 33.66 112 ASP A N 1
ATOM 789 C CA . ASP A 1 112 ? -3.268 15.415 13.020 1.00 33.66 112 ASP A CA 1
ATOM 790 C C . ASP A 1 112 ? -4.252 16.473 12.477 1.00 33.66 112 ASP A C 1
ATOM 792 O O . ASP A 1 112 ? -5.255 16.809 13.097 1.00 33.66 112 ASP A O 1
ATOM 796 N N . THR A 1 113 ? -3.927 16.980 11.279 1.00 35.22 113 THR A N 1
ATOM 797 C CA . THR A 1 113 ? -4.777 17.772 10.364 1.00 35.22 113 THR A CA 1
ATOM 798 C C . THR A 1 113 ? -5.006 19.264 10.690 1.00 35.22 113 THR A C 1
ATOM 800 O O . THR A 1 113 ? -6.081 19.690 11.098 1.00 35.22 113 THR A O 1
ATOM 803 N N . PHE A 1 114 ? -4.025 20.114 10.353 1.00 27.66 114 PHE A N 1
ATOM 804 C CA . PHE A 1 114 ? -4.303 21.513 9.987 1.00 27.66 114 PHE A CA 1
ATOM 805 C C . PHE 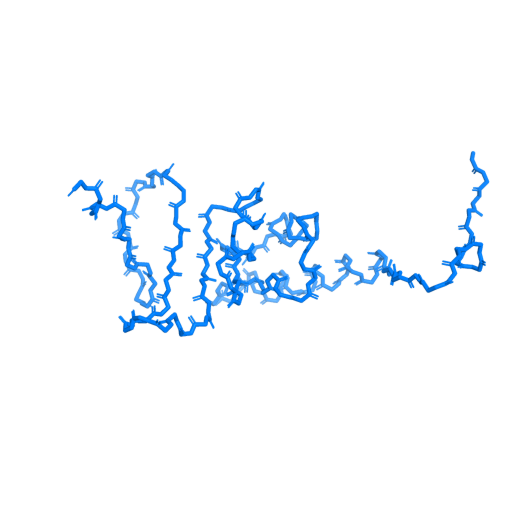A 1 114 ? -4.842 21.540 8.546 1.00 27.66 114 PHE A C 1
ATOM 807 O O . PHE A 1 114 ? -4.072 21.445 7.588 1.00 27.66 114 PHE A O 1
ATOM 814 N N . ASN A 1 115 ? -6.164 21.637 8.388 1.00 28.94 115 ASN A N 1
ATOM 815 C CA . ASN A 1 115 ? -6.792 21.927 7.099 1.00 28.94 115 ASN A CA 1
ATOM 816 C C . ASN A 1 115 ? -6.595 23.408 6.772 1.00 28.94 115 ASN A C 1
ATOM 818 O O . ASN A 1 115 ? -7.181 24.274 7.414 1.00 28.94 115 ASN A O 1
ATOM 822 N N . ILE A 1 116 ? -5.792 23.698 5.750 1.00 35.22 116 ILE A N 1
ATOM 823 C CA . ILE A 1 116 ? -5.816 24.992 5.063 1.00 35.22 116 ILE A CA 1
ATOM 824 C C . ILE A 1 116 ? -6.325 24.718 3.650 1.00 35.22 116 ILE A C 1
ATOM 826 O O . ILE A 1 116 ? -5.547 24.513 2.721 1.00 35.22 116 ILE A O 1
ATOM 830 N N . LEU A 1 117 ? -7.649 24.676 3.512 1.00 30.02 117 LEU A N 1
ATOM 831 C CA . LEU A 1 117 ? -8.338 24.884 2.236 1.00 30.02 117 LEU A CA 1
ATOM 832 C C . LEU A 1 117 ? -9.214 26.151 2.245 1.00 30.02 117 LEU A C 1
ATOM 834 O O . LEU A 1 117 ? -9.977 26.352 1.311 1.00 30.02 117 LEU A O 1
ATOM 838 N N . ASP A 1 118 ? -9.030 27.053 3.216 1.00 26.98 118 ASP A N 1
ATOM 839 C CA . ASP A 1 118 ? -9.776 28.321 3.305 1.00 26.98 118 ASP A CA 1
ATOM 840 C C . ASP A 1 118 ? -8.885 29.553 3.050 1.00 26.98 118 ASP A C 1
ATOM 842 O O . ASP A 1 118 ? -8.927 30.532 3.792 1.00 26.98 118 ASP A O 1
ATOM 846 N N . GLY A 1 119 ? -8.025 29.527 2.026 1.00 29.34 119 GLY A N 1
ATOM 847 C CA . GLY A 1 119 ? -7.044 30.608 1.859 1.00 29.34 119 GLY A CA 1
ATOM 848 C C . GLY A 1 119 ? -6.435 30.801 0.478 1.00 29.34 119 GLY A C 1
ATOM 849 O O . GLY A 1 119 ? -5.255 31.118 0.399 1.00 29.34 119 GLY A O 1
ATOM 850 N N . PHE A 1 120 ? -7.209 30.621 -0.593 1.00 28.39 120 PHE A N 1
ATOM 851 C CA . PHE A 1 120 ? -6.865 31.188 -1.901 1.00 28.39 120 PHE A CA 1
ATOM 852 C C . PHE A 1 120 ? -8.094 31.866 -2.519 1.00 28.39 120 PHE A C 1
ATOM 854 O O . PHE A 1 120 ? -8.799 31.286 -3.342 1.00 28.39 120 PHE A O 1
ATOM 861 N N . ASN A 1 121 ? -8.328 33.106 -2.090 1.00 29.50 121 ASN A N 1
ATOM 862 C CA . ASN A 1 121 ? -8.612 34.214 -3.000 1.00 29.50 121 ASN A CA 1
ATOM 863 C C . ASN A 1 121 ? -7.591 35.314 -2.705 1.00 29.50 121 ASN A C 1
ATOM 865 O O . ASN A 1 121 ? -7.406 35.595 -1.499 1.00 29.50 121 ASN A O 1
#

pLDDT: mean 74.08, std 24.21, range [26.98, 95.94]

Nearest PDB structures (foldseek):
  7yqa-assembly2_D  TM=9.015E-01  e=1.214E-03  Chlamydomonas reinhardtii
  7yqa-assembly1_B  TM=9.026E-01  e=1.477E-03  Chlamydomonas reinhardtii
  6qkb-assembly1_B  TM=9.305E-01  e=7.104E-03  Paracoccus denitrificans
  8bfn-assembly1_G  TM=4.493E-01  e=2.564E+00  Escherichia coli
  8q72-assembly1_B  TM=5.293E-01  e=6.843E+00  Escherichia coli

Mean predicted aligned error: 12.12 Å